Protein AF-A0AAV7DYI0-F1 (afdb_monomer_lite)

Sequence (126 aa):
MAAIPKSFVSSVAVFHAGKRRRTIIAGAEAAESANETRRRVMVLSSVALASSAAAIPEVSDSRKALLEQYLKRSKENKAKNDKERLDDYYKRNYKDYFEFIEGSVQGKTELSEAEKGILDWLKANK

Secondary structure (DSSP, 8-state):
----PPP----------SSSHHHHHHHHHHHHHHHHHHHHHHHHHHHHHHTTTT------HHHHHHHHHHHHHHHHHHHHHHHHHHHHHHHHHHHHHHHHHHHHHTT-SS--HHHHHHHHHHHH--

InterPro domains:
  IPR008796 Photosystem I reaction centre subunit N, chloroplastic [PF05479] (29-87)

Organism: Aristolochia fimbriata (NCBI:txid158543)

Radius of gyration: 29.53 Å; chains: 1; bounding box: 68×40×74 Å

Structure (mmCIF, N/CA/C/O backbone):
data_AF-A0AAV7DYI0-F1
#
_entry.id   AF-A0AAV7DYI0-F1
#
loop_
_atom_site.group_PDB
_atom_site.id
_atom_site.type_symbol
_atom_site.label_atom_id
_atom_site.label_alt_id
_atom_site.label_comp_id
_atom_site.label_asym_id
_atom_site.label_entity_id
_atom_site.label_seq_id
_atom_site.pdbx_PDB_ins_code
_atom_site.Cartn_x
_atom_site.Cartn_y
_atom_site.Cartn_z
_atom_site.occupancy
_atom_site.B_iso_or_equiv
_atom_site.auth_seq_id
_atom_site.auth_comp_id
_atom_site.auth_asym_id
_atom_site.auth_atom_id
_atom_site.pdbx_PDB_model_num
ATOM 1 N N . MET A 1 1 ? -42.855 -32.612 41.768 1.00 36.41 1 MET A N 1
ATOM 2 C CA . MET A 1 1 ? -42.010 -32.997 40.617 1.00 36.41 1 MET A CA 1
ATOM 3 C C . MET A 1 1 ? -42.154 -31.946 39.518 1.00 36.41 1 MET A C 1
ATOM 5 O O . MET A 1 1 ? -43.275 -31.628 39.161 1.00 36.41 1 MET A O 1
ATOM 9 N N . ALA A 1 2 ? -41.014 -31.374 39.112 1.00 34.41 2 ALA A N 1
ATOM 10 C CA . ALA A 1 2 ? -40.642 -30.676 37.865 1.00 34.41 2 ALA A CA 1
ATOM 11 C C . ALA A 1 2 ? -41.697 -30.009 36.935 1.00 34.41 2 ALA A C 1
ATOM 13 O O . ALA A 1 2 ? -42.445 -30.680 36.239 1.00 34.41 2 ALA A O 1
ATOM 14 N N . ALA A 1 3 ? -41.654 -28.670 36.894 1.00 36.34 3 ALA A N 1
ATOM 15 C CA . ALA A 1 3 ? -41.154 -27.777 35.825 1.00 36.34 3 ALA A CA 1
ATOM 16 C C . ALA A 1 3 ? -41.543 -27.900 34.314 1.00 36.34 3 ALA A C 1
ATOM 18 O O . ALA A 1 3 ? -41.453 -28.954 33.694 1.00 36.34 3 ALA A O 1
ATOM 19 N N . ILE A 1 4 ? -41.692 -26.684 33.737 1.00 44.03 4 ILE A N 1
ATOM 20 C CA . ILE A 1 4 ? -41.487 -26.167 32.353 1.00 44.03 4 ILE A CA 1
ATOM 21 C C . ILE A 1 4 ? -42.714 -26.075 31.405 1.00 44.03 4 ILE A C 1
ATOM 23 O O . ILE A 1 4 ? -43.162 -27.093 30.878 1.00 44.03 4 ILE A O 1
ATOM 27 N N . PRO A 1 5 ? -43.181 -24.852 31.052 1.00 48.41 5 PRO A N 1
ATOM 28 C CA . PRO A 1 5 ? -44.047 -24.627 29.893 1.00 48.41 5 PRO A CA 1
ATOM 29 C C . PRO A 1 5 ? -43.228 -24.569 28.590 1.00 48.41 5 PRO A C 1
ATOM 31 O O . PRO A 1 5 ? -42.216 -23.872 28.509 1.00 48.41 5 PRO A O 1
ATOM 34 N N . LYS A 1 6 ? -43.673 -25.282 27.549 1.00 46.97 6 LYS A N 1
ATOM 35 C CA . LYS A 1 6 ? -43.091 -25.183 26.202 1.00 46.97 6 LYS A CA 1
ATOM 36 C C . LYS A 1 6 ? -43.664 -23.965 25.480 1.00 46.97 6 LYS A C 1
ATOM 38 O O . LYS A 1 6 ? -44.867 -23.858 25.262 1.00 46.97 6 LYS A O 1
ATOM 43 N N . SER A 1 7 ? -42.761 -23.058 25.145 1.00 39.69 7 SER A N 1
ATOM 44 C CA . SER A 1 7 ? -42.928 -21.923 24.250 1.00 39.69 7 SER A CA 1
ATOM 45 C C . SER A 1 7 ? -43.292 -22.350 22.818 1.00 39.69 7 SER A C 1
ATOM 47 O O . SER A 1 7 ? -42.971 -23.461 22.407 1.00 39.69 7 SER A O 1
ATOM 49 N N . PHE A 1 8 ? -43.978 -21.429 22.118 1.00 41.03 8 PHE A N 1
ATOM 50 C CA . PHE A 1 8 ? -43.787 -20.960 20.724 1.00 41.03 8 PHE A CA 1
ATOM 51 C C . PHE A 1 8 ? -43.299 -22.008 19.695 1.00 41.03 8 PHE A C 1
ATOM 53 O O . PHE A 1 8 ? -42.300 -22.671 19.915 1.00 41.03 8 PHE A O 1
ATOM 60 N N . VAL A 1 9 ? -43.916 -22.179 18.520 1.00 40.34 9 VAL A N 1
ATOM 61 C CA . VAL A 1 9 ? -43.728 -21.298 17.351 1.00 40.34 9 VAL A CA 1
ATOM 62 C C . VAL A 1 9 ? -44.897 -21.485 16.365 1.00 40.34 9 VAL A C 1
ATOM 64 O O . VAL A 1 9 ? -45.213 -22.604 15.966 1.00 40.34 9 VAL A O 1
ATOM 67 N N . SER A 1 10 ? -45.506 -20.376 15.937 1.00 36.34 10 SER A N 1
ATOM 68 C CA . SER A 1 10 ? -46.415 -20.315 14.784 1.00 36.34 10 SER A CA 1
ATOM 69 C C . SER A 1 10 ? -45.614 -20.451 13.483 1.00 36.34 10 SER A C 1
ATOM 71 O O . SER A 1 10 ? -44.728 -19.645 13.204 1.00 36.34 10 SER A O 1
ATOM 73 N N . SER A 1 11 ? -45.916 -21.484 12.696 1.00 42.12 11 SER A N 1
ATOM 74 C CA . SER A 1 11 ? -45.391 -21.679 11.343 1.00 42.12 11 SER A CA 1
ATOM 75 C C . SER A 1 11 ? -46.148 -20.766 10.377 1.00 42.12 11 SER A C 1
ATOM 77 O O . SER A 1 11 ? -47.273 -21.071 9.983 1.00 42.12 11 SER A O 1
ATOM 79 N N . VAL A 1 12 ? -45.546 -19.637 9.995 1.00 42.41 12 VAL A N 1
ATOM 80 C CA . VAL A 1 12 ? -46.056 -18.790 8.908 1.00 42.41 12 VAL A CA 1
ATOM 81 C C . VAL A 1 12 ? -45.186 -18.984 7.667 1.00 42.41 12 VAL A C 1
ATOM 83 O O . VAL A 1 12 ? -44.072 -18.484 7.570 1.00 42.41 12 VAL A O 1
ATOM 86 N N . ALA A 1 13 ? -45.759 -19.742 6.732 1.00 36.38 13 ALA A N 1
ATOM 87 C CA . ALA A 1 13 ? -45.661 -19.616 5.279 1.00 36.38 13 ALA A CA 1
ATOM 88 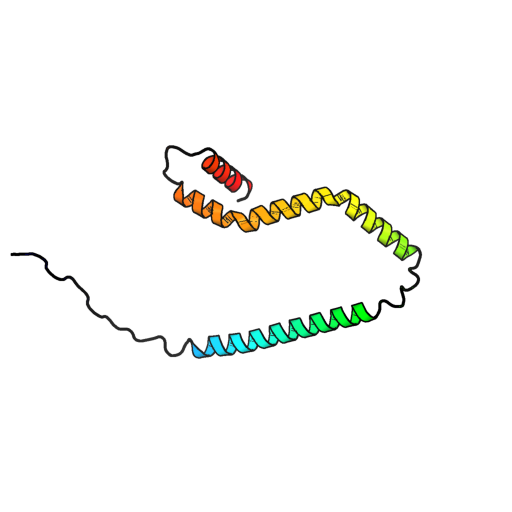C C . ALA A 1 13 ? -44.265 -19.455 4.638 1.00 36.38 13 ALA A C 1
ATOM 90 O O . ALA A 1 13 ? -43.799 -18.361 4.325 1.00 36.38 13 ALA A O 1
ATOM 91 N N . VAL A 1 14 ? -43.684 -20.593 4.252 1.00 48.22 14 VAL A N 1
ATOM 92 C CA . VAL A 1 14 ? -42.747 -20.696 3.125 1.00 48.22 14 VAL A CA 1
ATOM 93 C C . VAL A 1 14 ? -43.565 -20.786 1.837 1.00 48.22 14 VAL A C 1
ATOM 95 O O . VAL A 1 14 ? -44.052 -21.861 1.528 1.00 48.22 14 VAL A O 1
ATOM 98 N N . PHE A 1 15 ? -43.714 -19.704 1.068 1.00 40.72 15 PHE A N 1
ATOM 99 C CA . PHE A 1 15 ? -44.064 -19.787 -0.361 1.00 40.72 15 PHE A CA 1
ATOM 100 C C . PHE A 1 15 ? -43.725 -18.472 -1.088 1.00 40.72 15 PHE A C 1
ATOM 102 O O . PHE A 1 15 ? -44.465 -17.506 -0.987 1.00 40.72 15 PHE A O 1
ATOM 109 N N . HIS A 1 16 ? -42.579 -18.441 -1.790 1.00 40.59 16 HIS A N 1
ATOM 110 C CA . HIS A 1 16 ? -42.321 -17.742 -3.071 1.00 40.59 16 HIS A CA 1
ATOM 111 C C . HIS A 1 16 ? -40.807 -17.628 -3.356 1.00 40.59 16 HIS A C 1
ATOM 113 O O . HIS A 1 16 ? -40.201 -16.569 -3.229 1.00 40.59 16 HIS A O 1
ATOM 119 N N . ALA A 1 17 ? -40.173 -18.718 -3.805 1.00 47.56 17 ALA A N 1
ATOM 120 C CA . ALA A 1 17 ? -38.777 -18.681 -4.278 1.00 47.56 17 ALA A CA 1
ATOM 121 C C . ALA A 1 17 ? -38.508 -19.580 -5.506 1.00 47.56 17 ALA A C 1
ATOM 123 O O . ALA A 1 17 ? -37.377 -19.990 -5.751 1.00 47.56 17 ALA A O 1
ATOM 124 N N . GLY A 1 18 ? -39.539 -19.907 -6.295 1.00 42.00 18 GLY A N 1
ATOM 125 C CA . GLY A 1 18 ? -39.446 -20.937 -7.343 1.00 42.00 18 GLY A CA 1
ATOM 126 C C . GLY A 1 18 ? -39.032 -20.478 -8.749 1.00 42.00 18 GLY A C 1
ATOM 127 O O . GLY A 1 18 ? -38.667 -21.319 -9.562 1.00 42.00 18 GLY A O 1
ATOM 128 N N . LYS A 1 19 ? -39.078 -19.177 -9.077 1.00 44.84 19 LYS A N 1
ATOM 129 C CA . LYS A 1 19 ? -38.882 -18.703 -10.471 1.00 44.84 19 LYS A CA 1
ATOM 130 C C . LYS A 1 19 ? -37.654 -17.824 -10.727 1.00 44.84 19 LYS A C 1
ATOM 132 O O . LYS A 1 19 ? -37.289 -17.658 -11.882 1.00 44.84 19 LYS A O 1
ATOM 137 N N . ARG A 1 20 ? -36.968 -17.324 -9.690 1.00 44.91 20 ARG A N 1
ATOM 138 C CA . ARG A 1 20 ? -35.770 -16.468 -9.844 1.00 44.91 20 ARG A CA 1
ATOM 139 C C . ARG A 1 20 ? -34.424 -17.205 -9.807 1.00 44.91 20 ARG A C 1
ATOM 141 O O . ARG A 1 20 ? -33.419 -16.611 -10.161 1.00 44.91 20 ARG A O 1
ATOM 148 N N . ARG A 1 21 ? -34.376 -18.486 -9.414 1.00 48.16 21 ARG A N 1
ATOM 149 C CA . ARG A 1 21 ? -33.108 -19.244 -9.321 1.00 48.16 21 ARG A CA 1
ATOM 150 C C . ARG A 1 21 ? -32.642 -19.878 -10.638 1.00 48.16 21 ARG A C 1
ATOM 152 O O . ARG A 1 21 ? -31.445 -20.051 -10.809 1.00 48.16 21 ARG A O 1
ATOM 159 N N . ARG A 1 22 ? -33.539 -20.199 -11.583 1.00 43.53 22 ARG A N 1
ATOM 160 C CA . ARG A 1 22 ? -33.149 -20.888 -12.836 1.00 43.53 22 ARG A CA 1
ATOM 161 C C . ARG A 1 22 ? -32.397 -20.005 -13.835 1.00 43.53 22 ARG A C 1
ATOM 163 O O . ARG A 1 22 ? -31.553 -20.515 -14.555 1.00 43.53 22 ARG A O 1
ATOM 170 N N . THR A 1 23 ? -32.667 -18.703 -13.875 1.00 45.03 23 THR A N 1
ATOM 171 C CA . THR A 1 23 ? -32.014 -17.782 -14.824 1.00 45.03 23 THR A CA 1
ATOM 172 C C . THR A 1 23 ? -30.607 -17.366 -14.395 1.00 45.03 23 THR A C 1
ATOM 174 O O . THR A 1 23 ? -29.773 -17.091 -15.249 1.00 45.03 23 THR A O 1
ATOM 177 N N . ILE A 1 24 ? -30.314 -17.361 -13.090 1.00 49.91 24 ILE A N 1
ATOM 178 C CA . ILE A 1 24 ? -28.999 -16.963 -12.559 1.00 49.91 24 ILE A CA 1
ATOM 179 C C . ILE A 1 24 ? -27.958 -18.069 -12.791 1.00 49.91 24 ILE A C 1
ATOM 181 O O . ILE A 1 24 ? -26.821 -17.770 -13.138 1.00 49.91 24 ILE A O 1
ATOM 185 N N . ILE A 1 25 ? -28.354 -19.340 -12.667 1.00 52.12 25 ILE A N 1
ATOM 186 C CA . ILE A 1 25 ? -27.451 -20.489 -12.850 1.00 52.12 25 ILE A CA 1
ATOM 187 C C . ILE A 1 25 ? -27.061 -20.643 -14.330 1.00 52.12 25 ILE A C 1
ATOM 189 O O . ILE A 1 25 ? -25.880 -20.749 -14.637 1.00 52.12 25 ILE A O 1
ATOM 193 N N . ALA A 1 26 ? -28.018 -20.519 -15.258 1.00 49.16 26 ALA A N 1
ATOM 194 C CA . ALA A 1 26 ? -27.736 -20.582 -16.697 1.00 49.16 26 ALA A CA 1
ATOM 195 C C . ALA A 1 26 ? -26.856 -19.414 -17.200 1.00 49.16 26 ALA A C 1
ATOM 197 O O . ALA A 1 26 ? -26.049 -19.586 -18.110 1.00 49.16 26 ALA A O 1
ATOM 198 N N . GLY A 1 27 ? -26.986 -18.221 -16.601 1.00 48.66 27 GLY A N 1
ATOM 199 C CA . GLY A 1 27 ? -26.118 -17.075 -16.902 1.00 48.66 27 GLY A CA 1
ATOM 200 C C . GLY A 1 27 ? -24.706 -17.206 -16.319 1.00 48.66 27 GLY A C 1
ATOM 201 O O . GLY A 1 27 ? -23.748 -16.745 -16.937 1.00 48.66 27 GLY A O 1
ATOM 202 N N . ALA A 1 28 ? -24.569 -17.859 -15.161 1.00 54.34 28 ALA A N 1
ATOM 203 C CA . ALA A 1 28 ? -23.282 -18.132 -14.528 1.00 54.34 28 ALA A CA 1
ATOM 204 C C . ALA A 1 28 ? -22.468 -19.179 -15.307 1.00 54.34 28 ALA A C 1
ATOM 206 O O . ALA A 1 28 ? -21.299 -18.933 -15.585 1.00 54.34 28 ALA A O 1
ATOM 207 N N . GLU A 1 29 ? -23.092 -20.276 -15.751 1.00 54.59 29 GLU A N 1
ATOM 208 C CA . GLU A 1 29 ? -22.431 -21.318 -16.559 1.00 54.59 29 GLU A CA 1
ATOM 209 C C . GLU A 1 29 ? -21.958 -20.782 -17.926 1.00 54.59 29 GLU A C 1
ATOM 211 O O . GLU A 1 29 ? -20.844 -21.068 -18.377 1.00 54.59 29 GLU A O 1
ATOM 216 N N . ALA A 1 30 ? -22.759 -19.928 -18.576 1.00 56.12 30 ALA A N 1
ATOM 217 C CA . ALA A 1 30 ? -22.374 -19.285 -19.833 1.00 56.12 30 ALA A CA 1
ATOM 218 C C . ALA A 1 30 ? -21.203 -18.296 -19.651 1.00 56.12 30 ALA A C 1
ATOM 220 O O . ALA A 1 30 ? -20.280 -18.269 -20.470 1.00 56.12 30 ALA A O 1
ATOM 221 N N . ALA A 1 31 ? -21.206 -17.516 -18.563 1.00 56.22 31 ALA A N 1
ATOM 222 C CA . ALA A 1 31 ? -20.135 -16.576 -18.229 1.00 56.22 31 ALA A CA 1
ATOM 223 C C . ALA A 1 31 ? -18.832 -17.279 -17.799 1.00 56.22 31 ALA A C 1
ATOM 225 O O . ALA A 1 31 ? -17.741 -16.792 -18.106 1.00 56.22 31 ALA A O 1
ATOM 226 N N . GLU A 1 32 ? -18.932 -18.431 -17.134 1.00 57.81 32 GLU A N 1
ATOM 227 C CA . GLU A 1 32 ? -17.796 -19.266 -16.739 1.00 57.81 32 GLU A CA 1
ATOM 228 C C . GLU A 1 32 ? -17.100 -19.876 -17.963 1.00 57.81 32 GLU A C 1
ATOM 230 O O . GLU A 1 32 ? -15.887 -19.710 -18.117 1.00 57.81 32 GLU A O 1
ATOM 235 N N . SER A 1 33 ? -17.859 -20.449 -18.909 1.00 58.44 33 SER A N 1
ATOM 236 C CA . SER A 1 33 ? -17.283 -21.007 -20.145 1.00 58.44 33 SER A CA 1
ATOM 237 C C . SER A 1 33 ? -16.623 -19.940 -21.033 1.00 58.44 33 SER A C 1
ATOM 239 O O . SER A 1 33 ? -15.567 -20.175 -21.633 1.00 58.44 33 SER A O 1
ATOM 241 N N . ALA A 1 34 ? -17.189 -18.728 -21.075 1.00 59.38 34 ALA A N 1
ATOM 242 C CA . ALA A 1 34 ? -16.624 -17.601 -21.812 1.00 59.38 34 ALA A CA 1
ATOM 243 C C . ALA A 1 34 ? -15.312 -17.104 -21.179 1.00 59.38 34 ALA A C 1
ATOM 245 O O . ALA A 1 34 ? -14.352 -16.794 -21.891 1.00 59.38 34 ALA A O 1
ATOM 246 N N . ASN A 1 35 ? -15.238 -17.060 -19.845 1.00 59.88 35 ASN A N 1
ATOM 247 C CA . ASN A 1 35 ? -14.032 -16.666 -19.115 1.00 59.88 35 ASN A CA 1
ATOM 248 C C . ASN A 1 35 ? -12.928 -17.725 -19.245 1.00 59.88 35 ASN A C 1
ATOM 250 O O . ASN A 1 35 ? -11.766 -17.389 -19.466 1.00 59.88 35 ASN A O 1
ATOM 254 N N . GLU A 1 36 ? -13.284 -19.005 -19.194 1.00 58.94 36 GLU A N 1
ATOM 255 C CA . GLU A 1 36 ? -12.341 -20.101 -19.389 1.00 58.94 36 GLU A CA 1
ATOM 256 C C . GLU A 1 36 ? -11.773 -20.136 -20.813 1.00 58.94 36 GLU A C 1
ATOM 258 O O . GLU A 1 36 ? -10.560 -20.251 -20.993 1.00 58.94 36 GLU A O 1
ATOM 263 N N . THR A 1 37 ? -12.611 -19.921 -21.828 1.00 60.75 37 THR A N 1
ATOM 264 C CA . THR A 1 37 ? -12.164 -19.811 -23.225 1.00 60.75 37 THR A CA 1
ATOM 265 C C . THR A 1 37 ? -11.228 -18.615 -23.407 1.00 60.75 37 THR A C 1
ATOM 267 O O . THR A 1 37 ? -10.170 -18.738 -24.023 1.00 60.75 37 THR A O 1
ATOM 270 N N . ARG A 1 38 ? -11.542 -17.468 -22.788 1.00 59.44 38 ARG A N 1
ATOM 271 C CA . ARG A 1 38 ? -10.691 -16.269 -22.824 1.00 59.44 38 ARG A CA 1
ATOM 272 C C . ARG A 1 38 ? -9.341 -16.495 -22.139 1.00 59.44 38 ARG A C 1
ATOM 274 O O . ARG A 1 38 ? -8.318 -16.081 -22.677 1.00 59.44 38 ARG A O 1
ATOM 281 N N . ARG A 1 39 ? -9.319 -17.190 -20.995 1.00 59.94 39 ARG A N 1
ATOM 282 C CA . ARG A 1 39 ? -8.084 -17.582 -20.291 1.00 59.94 39 ARG A CA 1
ATOM 283 C C . ARG A 1 39 ? -7.244 -18.543 -21.127 1.00 59.94 39 ARG A C 1
ATOM 285 O O . ARG A 1 39 ? -6.044 -18.331 -21.258 1.00 59.94 39 ARG A O 1
ATOM 292 N N . ARG A 1 40 ? -7.863 -19.554 -21.741 1.00 59.38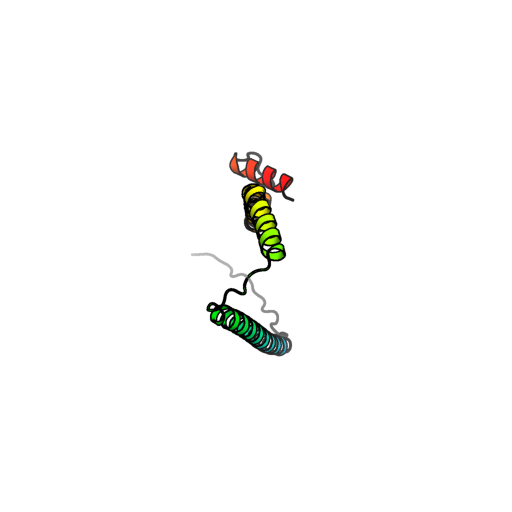 40 ARG A N 1
ATOM 293 C CA . ARG A 1 40 ? -7.175 -20.537 -22.595 1.00 59.38 40 ARG A CA 1
ATOM 294 C C . ARG A 1 40 ? -6.569 -19.893 -23.843 1.00 59.38 40 ARG A C 1
ATOM 296 O O . ARG A 1 40 ? -5.419 -20.173 -24.160 1.00 59.38 40 ARG A O 1
ATOM 303 N N . VAL A 1 41 ? -7.282 -18.974 -24.497 1.00 60.22 41 VAL A N 1
ATOM 304 C CA . VAL A 1 41 ? -6.755 -18.208 -25.643 1.00 60.22 41 VAL A CA 1
ATOM 305 C C . VAL A 1 41 ? -5.577 -17.318 -25.228 1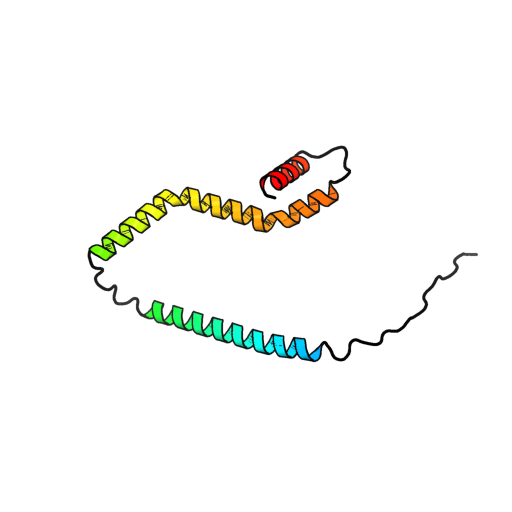.00 60.22 41 VAL A C 1
ATOM 307 O O . VAL A 1 41 ? -4.584 -17.235 -25.948 1.00 60.22 41 VAL A O 1
ATOM 310 N N . MET A 1 42 ? -5.634 -16.710 -24.038 1.00 57.59 42 MET A N 1
ATOM 311 C CA . MET A 1 42 ? -4.532 -15.897 -23.511 1.00 57.59 42 MET A CA 1
ATOM 312 C C . MET A 1 42 ? -3.286 -16.743 -23.190 1.00 57.59 42 MET A C 1
ATOM 314 O O . MET A 1 42 ? -2.173 -16.331 -23.504 1.00 57.59 42 MET A O 1
ATOM 318 N N . VAL A 1 43 ? -3.473 -17.941 -22.623 1.00 60.00 43 VAL A N 1
ATOM 319 C CA . VAL A 1 43 ? -2.390 -18.893 -22.311 1.00 60.00 43 VAL A CA 1
ATOM 320 C C . VAL A 1 43 ? -1.767 -19.486 -23.582 1.00 60.00 43 VAL A C 1
ATOM 322 O O . VAL A 1 43 ? -0.553 -19.645 -23.661 1.00 60.00 43 VAL A O 1
ATOM 325 N N . LEU A 1 44 ? -2.562 -19.764 -24.616 1.00 57.47 44 LEU A N 1
ATOM 326 C CA . LEU A 1 44 ? -2.038 -20.223 -25.908 1.00 57.47 44 LEU A CA 1
ATOM 327 C C . LEU A 1 44 ? -1.213 -19.130 -26.609 1.00 57.47 44 LEU A C 1
ATOM 329 O O . LEU A 1 44 ? -0.175 -19.426 -27.200 1.00 57.47 44 LEU A O 1
ATOM 333 N N . SER A 1 45 ? -1.617 -17.861 -26.481 1.00 55.44 45 SER A N 1
ATOM 334 C CA . SER A 1 45 ? -0.861 -16.725 -27.020 1.00 55.44 45 SER A CA 1
ATOM 335 C C . SER A 1 45 ? 0.481 -16.504 -26.312 1.00 55.44 45 SER A C 1
ATOM 337 O O . SER A 1 45 ? 1.439 -16.094 -26.966 1.00 55.44 45 SER A O 1
ATOM 339 N N . SER A 1 46 ? 0.582 -16.760 -25.003 1.00 54.72 46 SER A N 1
ATOM 340 C CA . SER A 1 46 ? 1.849 -16.627 -24.270 1.00 54.72 46 SER A CA 1
ATOM 341 C C . SER A 1 46 ? 2.811 -17.787 -24.536 1.00 54.72 46 SER A C 1
ATOM 343 O O . SER A 1 46 ? 4.017 -17.562 -24.626 1.00 54.72 46 SER A O 1
ATOM 345 N N . VAL A 1 47 ? 2.303 -19.007 -24.738 1.00 56.81 47 VAL A N 1
ATOM 346 C CA . VAL A 1 47 ? 3.132 -20.171 -25.100 1.00 56.81 47 VAL A CA 1
ATOM 347 C C . VAL A 1 47 ? 3.723 -20.023 -26.505 1.00 56.81 47 VAL A C 1
ATOM 349 O O . VAL A 1 47 ? 4.912 -20.279 -26.685 1.00 56.81 47 VAL A O 1
ATOM 352 N N . ALA A 1 48 ? 2.949 -19.531 -27.479 1.00 54.34 48 ALA A N 1
ATOM 353 C CA . ALA A 1 48 ? 3.442 -19.303 -28.840 1.00 54.34 48 ALA A CA 1
ATOM 354 C C . ALA A 1 48 ? 4.590 -18.270 -28.897 1.00 54.34 48 ALA A C 1
ATOM 356 O O . ALA A 1 48 ? 5.553 -18.453 -29.642 1.00 54.34 48 ALA A O 1
ATOM 357 N N . LEU A 1 49 ? 4.529 -17.226 -28.060 1.00 53.41 49 LEU A N 1
ATOM 358 C CA . LEU A 1 49 ? 5.597 -16.228 -27.898 1.00 53.41 49 LEU A CA 1
ATOM 359 C C . LEU A 1 49 ? 6.863 -16.801 -27.236 1.00 53.41 49 LEU A C 1
ATOM 361 O O . LEU A 1 49 ? 7.971 -16.369 -27.561 1.00 53.41 49 LEU A O 1
ATOM 365 N N . ALA A 1 50 ? 6.723 -17.785 -26.343 1.00 53.25 50 ALA A N 1
ATOM 366 C CA . ALA A 1 50 ? 7.853 -18.436 -25.678 1.00 53.25 50 ALA A CA 1
ATOM 367 C C . ALA A 1 50 ? 8.613 -19.411 -26.601 1.00 53.25 50 ALA A C 1
ATOM 369 O O . ALA A 1 50 ? 9.827 -19.557 -26.472 1.00 53.25 50 ALA A O 1
ATOM 370 N N . SER A 1 51 ? 7.936 -20.036 -27.571 1.00 53.66 51 SER A N 1
ATOM 371 C CA . SER A 1 51 ? 8.564 -20.928 -28.563 1.00 53.66 51 SER A CA 1
ATOM 372 C C . SER A 1 51 ? 9.425 -20.213 -29.617 1.00 53.66 51 SER A C 1
ATOM 374 O O . SER A 1 51 ? 10.226 -20.854 -30.290 1.00 53.66 51 SER A O 1
ATOM 376 N N . SER A 1 52 ? 9.330 -18.886 -29.733 1.00 51.44 52 SER A N 1
ATOM 377 C CA . SER A 1 52 ? 10.176 -18.049 -30.605 1.00 51.44 52 SER A CA 1
ATOM 378 C C . SER A 1 52 ? 11.523 -17.638 -29.978 1.00 51.44 52 SER A C 1
ATOM 380 O O . SER A 1 52 ? 12.164 -16.695 -30.433 1.00 51.44 52 SER A O 1
ATOM 382 N N . ALA A 1 53 ? 11.994 -18.344 -28.945 1.00 52.78 53 ALA A N 1
ATOM 383 C CA . ALA A 1 53 ? 13.230 -18.023 -28.221 1.00 52.78 53 ALA A CA 1
ATOM 384 C C . ALA A 1 53 ? 14.548 -18.321 -28.977 1.00 52.78 53 ALA A C 1
ATOM 386 O O . ALA A 1 53 ? 15.623 -18.122 -28.418 1.00 52.78 53 ALA A O 1
ATOM 387 N N . ALA A 1 54 ? 14.504 -18.786 -30.231 1.00 56.53 54 ALA A N 1
ATOM 388 C CA . ALA A 1 54 ? 15.704 -19.184 -30.980 1.00 56.53 54 ALA A CA 1
ATOM 389 C C . ALA A 1 54 ? 16.323 -18.081 -31.864 1.00 56.53 54 ALA A C 1
ATOM 391 O O . ALA A 1 54 ? 17.359 -18.309 -32.481 1.00 56.53 54 ALA A O 1
ATOM 392 N N . ALA A 1 55 ? 15.737 -16.883 -31.922 1.00 54.12 55 ALA A N 1
ATOM 393 C CA . ALA A 1 55 ? 16.338 -15.747 -32.616 1.00 54.12 55 ALA A CA 1
ATOM 394 C C . ALA A 1 55 ? 16.077 -14.468 -31.820 1.00 54.12 55 ALA A C 1
ATOM 396 O O . ALA A 1 55 ? 14.997 -13.889 -31.901 1.00 54.12 55 ALA A O 1
ATOM 397 N N . ILE A 1 56 ? 17.063 -14.031 -31.033 1.00 61.09 56 ILE A N 1
ATOM 398 C CA . ILE A 1 56 ? 17.077 -12.671 -30.489 1.00 61.09 56 ILE A CA 1
ATOM 399 C C . ILE A 1 56 ? 17.285 -11.759 -31.706 1.00 61.09 56 ILE A C 1
ATOM 401 O O . ILE A 1 56 ? 18.366 -11.810 -32.293 1.00 61.09 56 ILE A O 1
ATOM 405 N N . PRO A 1 57 ? 16.283 -10.978 -32.156 1.00 62.66 57 PRO A N 1
ATOM 406 C CA . PRO A 1 57 ? 16.509 -10.053 -33.257 1.00 62.66 57 PRO A CA 1
ATOM 407 C C . PRO A 1 57 ? 17.607 -9.080 -32.829 1.00 62.66 57 PRO A C 1
ATOM 409 O O . PRO A 1 57 ? 17.521 -8.540 -31.725 1.00 62.66 57 PRO A O 1
ATOM 412 N N . GLU A 1 58 ? 18.621 -8.868 -33.675 1.00 64.44 58 GLU A N 1
ATOM 413 C CA . GLU A 1 58 ? 19.648 -7.835 -33.482 1.00 64.44 58 GLU A CA 1
ATOM 414 C C . GLU A 1 58 ? 18.955 -6.525 -33.093 1.00 64.44 58 GLU A C 1
ATOM 416 O O . GLU A 1 58 ? 18.245 -5.883 -33.876 1.00 64.44 58 GLU A O 1
ATOM 421 N N . VAL A 1 59 ? 19.049 -6.196 -31.807 1.00 64.19 59 VAL A N 1
ATOM 422 C CA . VAL A 1 59 ? 18.342 -5.068 -31.221 1.00 64.19 59 VAL A CA 1
ATOM 423 C C . VAL A 1 59 ? 19.093 -3.832 -31.697 1.00 64.19 59 VAL A C 1
ATOM 425 O O . VAL A 1 59 ? 20.259 -3.664 -31.347 1.00 64.19 59 VAL A O 1
ATOM 428 N N . SER A 1 60 ? 18.457 -2.990 -32.519 1.00 78.06 60 SER A N 1
ATOM 429 C CA . SER A 1 60 ? 19.075 -1.743 -32.993 1.00 78.06 60 SER A CA 1
ATOM 430 C C . SER A 1 60 ? 19.604 -0.930 -31.808 1.00 78.06 60 SER A C 1
ATOM 432 O O . SER A 1 60 ? 18.982 -0.933 -30.743 1.00 78.06 60 SER A O 1
ATOM 434 N N . ASP A 1 61 ? 20.709 -0.204 -31.974 1.00 79.06 61 ASP A N 1
ATOM 435 C CA . ASP A 1 61 ? 21.353 0.524 -30.866 1.00 79.06 61 ASP A CA 1
ATOM 436 C C . ASP A 1 61 ? 20.393 1.483 -30.140 1.00 79.06 61 ASP A C 1
ATOM 438 O O . ASP A 1 61 ? 20.435 1.618 -28.920 1.00 79.06 61 ASP A O 1
ATOM 442 N N . SER A 1 62 ? 19.422 2.050 -30.863 1.00 82.94 62 SER A N 1
ATOM 443 C CA . SER A 1 62 ? 18.322 2.844 -30.298 1.00 82.94 62 SER A CA 1
ATOM 444 C C . SER A 1 62 ? 17.426 2.070 -29.322 1.00 82.94 62 SER A C 1
ATOM 446 O O . SER A 1 62 ? 17.020 2.598 -28.287 1.00 82.94 62 SER A O 1
ATOM 448 N N . ARG A 1 63 ? 17.120 0.804 -29.623 1.00 85.75 63 ARG A N 1
ATOM 449 C CA . ARG A 1 63 ? 16.330 -0.079 -28.757 1.00 85.75 63 ARG A CA 1
ATOM 450 C C . ARG A 1 63 ? 17.157 -0.547 -27.559 1.00 85.75 63 ARG A C 1
ATOM 452 O O . ARG A 1 63 ? 16.612 -0.609 -26.461 1.00 85.75 63 ARG A O 1
ATOM 459 N N . LYS A 1 64 ? 18.459 -0.807 -27.738 1.00 89.31 64 LYS A N 1
ATOM 460 C CA . LYS A 1 64 ? 19.381 -1.112 -26.627 1.00 89.31 64 LYS A CA 1
ATOM 461 C C . LYS A 1 64 ? 19.471 0.066 -25.650 1.00 89.31 64 LYS A C 1
ATOM 463 O O . LYS A 1 64 ? 19.248 -0.126 -24.459 1.00 89.31 64 LYS A O 1
ATOM 468 N N . ALA A 1 65 ? 19.654 1.287 -26.156 1.00 89.81 65 ALA A N 1
ATOM 469 C CA . ALA A 1 65 ? 19.688 2.501 -25.340 1.00 89.81 65 ALA A CA 1
ATOM 470 C C . ALA A 1 65 ? 18.380 2.726 -24.556 1.00 89.81 65 ALA A C 1
ATOM 472 O O . ALA A 1 65 ? 18.405 3.086 -23.379 1.00 89.81 65 ALA A O 1
ATOM 473 N N . LEU A 1 66 ? 17.224 2.467 -25.177 1.00 93.75 66 LEU A N 1
ATOM 474 C CA . LEU A 1 66 ? 15.931 2.545 -24.494 1.00 93.75 66 LEU A CA 1
ATOM 475 C C . LEU A 1 66 ? 15.806 1.497 -23.370 1.00 93.75 66 LEU A C 1
ATOM 477 O O . LEU A 1 66 ? 15.329 1.812 -22.279 1.00 93.75 66 LEU A O 1
ATOM 481 N N . LEU A 1 67 ? 16.254 0.260 -23.609 1.00 94.25 67 LEU A N 1
ATOM 482 C CA . LEU A 1 67 ? 16.265 -0.794 -22.589 1.00 94.25 67 LEU A CA 1
ATOM 483 C C . LEU A 1 67 ? 17.171 -0.430 -21.409 1.00 94.25 67 LEU A C 1
ATOM 485 O O . LEU A 1 67 ? 16.769 -0.596 -20.259 1.00 94.25 67 LEU A O 1
ATOM 489 N N . GLU A 1 68 ? 18.356 0.117 -21.672 1.00 94.38 68 GLU A N 1
ATOM 490 C CA . GLU A 1 68 ? 19.269 0.580 -20.625 1.00 94.38 68 GLU A CA 1
ATOM 491 C C . GLU A 1 68 ? 18.647 1.682 -19.760 1.00 94.38 68 GLU A C 1
ATOM 493 O O . GLU A 1 68 ? 18.763 1.635 -18.533 1.00 94.38 68 GLU A O 1
ATOM 498 N N . GLN A 1 69 ? 17.913 2.626 -20.361 1.00 95.00 69 GLN A N 1
ATOM 499 C CA . GLN A 1 69 ? 17.178 3.655 -19.617 1.00 95.00 69 GLN A CA 1
ATOM 500 C C . GLN A 1 69 ? 16.110 3.054 -18.696 1.00 95.00 69 GLN A C 1
ATOM 502 O O . GLN A 1 69 ? 16.014 3.443 -17.528 1.00 95.00 69 GLN A O 1
ATOM 507 N N . TYR A 1 70 ? 15.328 2.082 -19.177 1.00 95.25 70 TYR A N 1
ATOM 508 C CA . TYR A 1 70 ? 14.331 1.405 -18.343 1.00 95.25 70 TYR A CA 1
ATOM 509 C C . TYR A 1 70 ? 14.965 0.563 -17.236 1.00 95.25 70 TYR A C 1
ATOM 511 O O . TYR A 1 70 ? 14.479 0.587 -16.105 1.00 95.25 70 TYR A O 1
ATOM 519 N N . LEU A 1 71 ? 16.070 -0.130 -17.517 1.00 95.19 71 LEU A N 1
ATOM 520 C CA . LEU A 1 71 ? 16.813 -0.881 -16.505 1.00 95.19 71 LEU A CA 1
ATOM 521 C C . LEU A 1 71 ? 17.377 0.046 -15.428 1.00 95.19 71 LEU A C 1
ATOM 523 O O . LEU A 1 71 ? 17.263 -0.259 -14.240 1.00 95.19 71 LEU A O 1
ATOM 527 N N . LYS A 1 72 ? 17.935 1.195 -15.823 1.00 96.25 72 LYS A N 1
ATOM 528 C CA . LYS A 1 72 ? 18.402 2.225 -14.892 1.00 96.25 72 LYS A CA 1
ATOM 529 C C . LYS A 1 72 ? 17.254 2.728 -14.016 1.00 96.25 72 LYS A C 1
ATOM 531 O O . LYS A 1 72 ? 17.338 2.633 -12.793 1.00 96.25 72 LYS A O 1
ATOM 536 N N . ARG A 1 73 ? 16.135 3.131 -14.628 1.00 95.56 73 ARG A N 1
ATOM 537 C CA . ARG A 1 73 ? 14.937 3.591 -13.911 1.00 95.56 73 ARG A CA 1
ATOM 538 C C . ARG A 1 73 ? 14.383 2.528 -12.960 1.00 95.56 73 ARG A C 1
ATOM 540 O O . ARG A 1 73 ? 13.942 2.867 -11.863 1.00 95.56 73 ARG A O 1
ATOM 547 N N . SER A 1 74 ? 14.392 1.257 -13.360 1.00 94.44 74 SER A N 1
ATOM 548 C CA . SER A 1 74 ? 13.914 0.152 -12.525 1.00 94.44 74 SER A CA 1
ATOM 549 C C . SER A 1 74 ? 14.811 -0.075 -11.312 1.00 94.44 74 SER A C 1
ATOM 551 O O . SER A 1 74 ? 14.292 -0.351 -10.235 1.00 94.44 74 SER A O 1
ATOM 553 N N . LYS A 1 75 ? 16.135 0.040 -11.464 1.00 95.25 75 LYS A N 1
ATOM 554 C CA . LYS A 1 75 ? 17.085 -0.100 -10.351 1.00 95.25 75 LYS A CA 1
ATOM 555 C C . LYS A 1 75 ? 16.954 1.056 -9.363 1.00 95.25 75 LYS A C 1
ATOM 557 O O . LYS A 1 75 ? 16.859 0.816 -8.165 1.00 95.25 75 LYS A O 1
ATOM 562 N N . GLU A 1 76 ? 16.883 2.285 -9.869 1.00 96.06 76 GLU A N 1
ATOM 563 C CA . GLU A 1 76 ? 16.766 3.498 -9.049 1.00 96.06 76 GLU A CA 1
ATOM 564 C C . GLU A 1 76 ? 15.449 3.549 -8.261 1.00 96.06 76 GLU A C 1
ATOM 566 O O . GLU A 1 76 ? 15.440 3.934 -7.096 1.00 96.06 76 GLU A O 1
ATOM 571 N N . ASN A 1 77 ? 14.335 3.108 -8.859 1.00 96.50 77 ASN A N 1
ATOM 572 C CA . ASN A 1 77 ? 13.020 3.154 -8.209 1.00 96.50 77 ASN A CA 1
ATOM 573 C C . ASN A 1 77 ? 12.649 1.883 -7.439 1.00 96.50 77 ASN A C 1
ATOM 575 O O . ASN A 1 77 ? 11.599 1.868 -6.797 1.00 96.50 77 ASN A 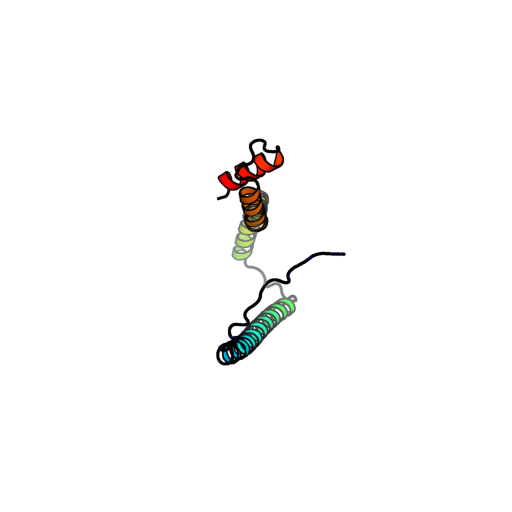O 1
ATOM 579 N N . LYS A 1 78 ? 13.480 0.831 -7.467 1.00 95.88 78 LYS A N 1
ATOM 580 C CA . LYS A 1 78 ? 13.144 -0.472 -6.872 1.00 95.88 78 LYS A CA 1
ATOM 581 C C . LYS A 1 78 ? 12.687 -0.340 -5.420 1.00 95.88 78 LYS A C 1
ATOM 583 O O . LYS A 1 78 ? 11.616 -0.818 -5.078 1.00 95.88 78 LYS A O 1
ATOM 588 N N . ALA A 1 79 ? 13.466 0.348 -4.586 1.00 96.00 79 ALA A N 1
ATOM 589 C CA . ALA A 1 79 ? 13.152 0.493 -3.164 1.00 96.00 79 ALA A CA 1
ATOM 590 C C . ALA A 1 79 ? 11.835 1.251 -2.928 1.00 96.00 79 ALA A C 1
ATOM 592 O O . ALA A 1 79 ? 11.042 0.869 -2.070 1.00 96.00 79 ALA A O 1
ATOM 593 N N . LYS A 1 80 ? 11.578 2.300 -3.720 1.00 96.88 80 LYS A N 1
ATOM 594 C CA . LYS A 1 80 ? 10.331 3.068 -3.660 1.00 96.88 80 LYS A CA 1
ATOM 595 C C . LYS A 1 80 ? 9.136 2.201 -4.055 1.00 96.88 80 LYS A C 1
ATOM 597 O O . LYS A 1 80 ? 8.159 2.146 -3.318 1.00 96.88 80 LYS A O 1
ATOM 602 N N . ASN A 1 81 ? 9.232 1.497 -5.180 1.00 95.50 81 ASN A N 1
ATOM 603 C CA . ASN A 1 81 ? 8.136 0.669 -5.673 1.00 95.50 81 ASN A CA 1
ATOM 604 C C . ASN A 1 81 ? 7.895 -0.551 -4.782 1.00 95.50 81 ASN A C 1
ATOM 606 O O . ASN A 1 81 ? 6.747 -0.913 -4.567 1.00 95.50 81 ASN A O 1
ATOM 610 N N . ASP A 1 82 ? 8.940 -1.159 -4.220 1.00 96.94 82 ASP A N 1
ATOM 611 C CA . ASP A 1 82 ? 8.784 -2.253 -3.259 1.00 96.94 82 ASP A CA 1
ATOM 612 C C . ASP A 1 82 ? 8.065 -1.775 -1.991 1.00 96.94 82 ASP A C 1
ATOM 614 O O . ASP A 1 82 ? 7.169 -2.462 -1.502 1.00 96.94 82 ASP A O 1
ATOM 618 N N . LYS A 1 83 ? 8.400 -0.577 -1.493 1.00 96.62 83 LYS A N 1
ATOM 619 C CA . LYS A 1 83 ? 7.698 0.029 -0.357 1.00 96.62 83 LYS A CA 1
ATOM 620 C C . LYS A 1 83 ? 6.226 0.286 -0.676 1.00 96.62 83 LYS A C 1
ATOM 622 O O . LYS A 1 83 ? 5.369 -0.146 0.082 1.00 96.62 83 LYS A O 1
ATOM 627 N N . GLU A 1 84 ? 5.932 0.940 -1.798 1.00 95.94 84 GLU A N 1
ATOM 628 C CA . GLU A 1 84 ? 4.554 1.210 -2.238 1.00 95.94 84 GLU A CA 1
ATOM 629 C C . GLU A 1 84 ? 3.758 -0.094 -2.387 1.00 95.94 84 GLU A C 1
ATOM 631 O O . GLU A 1 84 ? 2.645 -0.204 -1.882 1.00 95.94 84 GLU A O 1
ATOM 636 N N . ARG A 1 85 ? 4.364 -1.130 -2.984 1.00 96.75 85 ARG A N 1
ATOM 637 C CA . ARG A 1 85 ? 3.745 -2.455 -3.118 1.00 96.75 85 ARG A CA 1
ATOM 638 C C . ARG A 1 85 ? 3.404 -3.086 -1.773 1.00 96.75 85 ARG A C 1
ATOM 640 O O . ARG A 1 85 ? 2.372 -3.749 -1.672 1.00 96.75 85 ARG A O 1
ATOM 647 N N . LEU A 1 86 ? 4.272 -2.938 -0.774 1.00 94.38 86 LEU A N 1
ATOM 648 C CA . LEU A 1 86 ? 4.022 -3.455 0.569 1.00 94.38 86 LEU A CA 1
ATOM 649 C C . LEU A 1 86 ? 2.949 -2.639 1.291 1.00 94.38 86 LEU A C 1
ATOM 651 O O . LEU A 1 86 ? 2.024 -3.234 1.837 1.00 94.38 86 LEU A O 1
ATOM 655 N N . ASP A 1 87 ? 3.019 -1.310 1.247 1.00 93.62 87 ASP A N 1
ATOM 656 C CA . ASP A 1 87 ? 2.017 -0.435 1.865 1.00 93.62 87 ASP A CA 1
ATOM 657 C C . ASP A 1 87 ? 0.620 -0.698 1.282 1.00 93.62 87 ASP A C 1
ATOM 659 O O . ASP A 1 87 ? -0.343 -0.866 2.031 1.00 93.62 87 ASP A O 1
ATOM 663 N N . ASP A 1 88 ? 0.504 -0.817 -0.042 1.00 94.88 88 ASP A N 1
ATOM 664 C CA . ASP A 1 88 ? -0.757 -1.136 -0.718 1.00 94.88 88 ASP A CA 1
ATOM 665 C C . ASP A 1 88 ? -1.271 -2.532 -0.352 1.00 94.88 88 ASP A C 1
ATOM 667 O O . ASP A 1 88 ? -2.476 -2.732 -0.162 1.00 94.88 88 ASP A O 1
ATOM 671 N N . TYR A 1 89 ? -0.364 -3.507 -0.217 1.00 94.50 89 TYR A N 1
ATOM 672 C CA . TYR A 1 89 ? -0.716 -4.837 0.264 1.00 94.50 89 TYR A CA 1
ATOM 673 C C . TYR A 1 89 ? -1.290 -4.764 1.681 1.00 94.50 89 TYR A C 1
ATOM 675 O O . TYR A 1 89 ? -2.355 -5.332 1.926 1.00 94.50 89 TYR A O 1
ATOM 683 N N . TYR A 1 90 ? -0.649 -4.043 2.601 1.00 91.81 90 TYR A N 1
ATOM 684 C CA . TYR A 1 90 ? -1.151 -3.937 3.968 1.00 91.81 90 TYR A CA 1
ATOM 685 C C . TYR A 1 90 ? -2.499 -3.213 4.029 1.00 91.81 90 TYR A C 1
ATOM 687 O O . TYR A 1 90 ? -3.433 -3.703 4.664 1.00 91.81 90 TYR A O 1
ATOM 695 N N . LYS A 1 91 ? -2.641 -2.111 3.286 1.00 92.69 91 LYS A N 1
ATOM 696 C CA . LYS A 1 91 ? -3.894 -1.354 3.178 1.00 92.69 91 LYS A CA 1
ATOM 697 C C . LYS A 1 91 ? -5.048 -2.219 2.699 1.00 92.69 91 LYS A C 1
ATOM 699 O O . LYS A 1 91 ? -6.077 -2.283 3.354 1.00 92.69 91 LYS A O 1
ATOM 704 N N . ARG A 1 92 ? -4.886 -2.928 1.582 1.00 91.81 92 ARG A N 1
ATOM 705 C CA . ARG A 1 92 ? -5.984 -3.719 1.011 1.00 91.81 92 ARG A CA 1
ATOM 706 C C . ARG A 1 92 ? -6.326 -4.959 1.835 1.00 91.81 92 ARG A C 1
ATOM 708 O O . ARG A 1 92 ? -7.481 -5.359 1.847 1.00 91.81 92 ARG A O 1
ATOM 715 N N . ASN A 1 93 ? -5.338 -5.595 2.464 1.00 94.12 93 ASN A N 1
ATOM 716 C CA . ASN A 1 93 ? -5.556 -6.886 3.122 1.00 94.12 93 ASN A CA 1
ATOM 717 C C . ASN A 1 93 ? -5.924 -6.769 4.602 1.00 94.12 93 ASN A C 1
ATOM 719 O O . ASN A 1 93 ? -6.606 -7.655 5.102 1.00 94.12 93 ASN A O 1
ATOM 723 N N . TYR A 1 94 ? -5.478 -5.723 5.304 1.00 91.75 94 TYR A N 1
ATOM 724 C CA . TYR A 1 94 ? -5.696 -5.604 6.751 1.00 91.75 94 TYR A CA 1
ATOM 725 C C . TYR A 1 94 ? -6.736 -4.559 7.143 1.00 91.75 94 TYR A C 1
ATOM 727 O O . TYR A 1 94 ? -7.161 -4.558 8.296 1.00 91.75 94 TYR A O 1
ATOM 735 N N . LYS A 1 95 ? -7.196 -3.719 6.206 1.00 91.38 95 LYS A N 1
ATOM 736 C CA . LYS A 1 95 ? -8.210 -2.693 6.483 1.00 91.38 95 LYS A CA 1
ATOM 737 C C . LYS A 1 95 ? -9.478 -3.285 7.093 1.00 91.38 95 LYS A C 1
ATOM 739 O O . LYS A 1 95 ? -9.838 -2.879 8.188 1.00 91.38 95 LYS A O 1
ATOM 744 N N . ASP A 1 96 ? -10.067 -4.304 6.475 1.00 90.38 96 ASP A N 1
ATOM 745 C CA . ASP A 1 96 ? -11.323 -4.896 6.959 1.00 90.38 96 ASP A CA 1
ATOM 746 C C . ASP A 1 96 ? -11.171 -5.558 8.342 1.00 90.38 96 ASP A C 1
ATOM 748 O O . ASP A 1 96 ? -12.056 -5.462 9.193 1.00 90.38 96 ASP A O 1
ATOM 752 N N . TYR A 1 97 ? -10.024 -6.196 8.607 1.00 90.94 97 TYR A N 1
ATOM 753 C CA . TYR A 1 97 ? -9.736 -6.783 9.920 1.00 90.94 97 TYR A CA 1
ATOM 754 C C . TYR A 1 97 ? -9.592 -5.712 10.995 1.00 90.94 97 TYR A C 1
ATOM 756 O O . TYR A 1 97 ? -10.103 -5.862 12.104 1.00 90.94 97 TYR A O 1
ATOM 764 N N . PHE A 1 98 ? -8.894 -4.628 10.678 1.00 91.94 98 PHE A N 1
ATOM 765 C CA . PHE A 1 98 ? -8.717 -3.525 11.603 1.00 91.94 98 PHE A CA 1
ATOM 766 C C . PHE A 1 98 ? -10.025 -2.765 11.826 1.00 91.94 98 PHE A C 1
ATOM 768 O O . PHE A 1 98 ? -10.313 -2.434 12.969 1.00 91.94 98 PHE A O 1
ATOM 775 N N . GLU A 1 99 ? -10.857 -2.566 10.804 1.00 90.06 99 GLU A N 1
ATOM 776 C CA . GLU A 1 99 ? -12.199 -1.977 10.943 1.00 90.06 99 GLU A CA 1
ATOM 777 C C . GLU A 1 99 ? -13.119 -2.840 11.819 1.00 90.06 99 GLU A C 1
ATOM 779 O O . GLU A 1 99 ? -13.866 -2.321 12.651 1.00 90.06 99 GLU A O 1
ATOM 784 N N . PHE A 1 100 ? -13.025 -4.168 11.709 1.00 88.75 100 PHE A N 1
ATOM 785 C CA . PHE A 1 100 ? -13.719 -5.074 12.623 1.00 88.75 100 PHE A CA 1
ATOM 786 C C . PHE A 1 100 ? -13.242 -4.900 14.073 1.00 88.75 100 PHE A C 1
ATOM 788 O O . PHE A 1 100 ? -14.058 -4.819 14.997 1.00 88.75 100 PHE A O 1
ATOM 795 N N . ILE A 1 101 ? -11.924 -4.796 14.281 1.00 86.69 101 ILE A N 1
ATOM 796 C CA . ILE A 1 101 ? -11.351 -4.537 15.606 1.00 86.69 101 ILE A CA 1
ATOM 797 C C . ILE A 1 101 ? -11.801 -3.164 16.123 1.00 86.69 101 ILE A C 1
ATOM 799 O O . ILE A 1 101 ? -12.239 -3.092 17.268 1.00 86.69 101 ILE A O 1
ATOM 803 N N . GLU A 1 102 ? -11.789 -2.112 15.298 1.00 86.19 102 GLU A N 1
ATOM 804 C CA . GLU A 1 102 ? -12.298 -0.772 15.636 1.00 86.19 102 GLU A CA 1
ATOM 805 C C . GLU A 1 102 ? -13.724 -0.860 16.198 1.00 86.19 102 GLU A C 1
ATOM 807 O O . GLU A 1 102 ? -13.984 -0.327 17.276 1.00 86.19 102 GLU A O 1
ATOM 812 N N . GLY A 1 103 ? -14.617 -1.615 15.548 1.00 83.81 103 GLY A N 1
ATOM 813 C CA . GLY A 1 103 ? -15.982 -1.842 16.036 1.00 83.81 103 GLY A CA 1
ATOM 814 C C . GLY A 1 103 ? -16.053 -2.555 17.393 1.00 83.81 103 GLY A C 1
ATOM 815 O O . GLY A 1 103 ? -16.863 -2.189 18.238 1.00 83.81 103 GLY A O 1
ATOM 816 N N . SER A 1 104 ? -15.180 -3.536 17.645 1.00 81.75 104 SER A N 1
ATOM 817 C CA . SER A 1 104 ? -15.118 -4.249 18.936 1.00 81.75 104 SER A CA 1
ATOM 818 C C . SER A 1 104 ? -14.524 -3.417 20.081 1.00 81.75 104 SER A C 1
ATOM 820 O O . SER A 1 104 ? -14.706 -3.732 21.258 1.00 81.75 104 SER A O 1
ATOM 822 N N . VAL A 1 105 ? -13.771 -2.375 19.729 1.00 83.62 105 VAL A N 1
ATOM 823 C CA . VAL A 1 105 ? -13.020 -1.514 20.643 1.00 83.62 105 VAL A CA 1
ATOM 824 C C . VAL A 1 105 ? -13.809 -0.249 21.009 1.00 83.62 105 VAL A C 1
ATOM 826 O O . VAL A 1 105 ? -13.560 0.355 22.055 1.00 83.62 105 VAL A O 1
ATOM 829 N N . GLN A 1 106 ? -14.807 0.131 20.204 1.00 75.19 106 GLN A N 1
ATOM 830 C CA . GLN A 1 106 ? -15.714 1.241 20.497 1.00 75.19 106 GLN A CA 1
ATOM 831 C C . GLN A 1 106 ? -16.452 1.020 21.829 1.00 75.19 106 GLN A C 1
ATOM 833 O O . GLN A 1 106 ? -17.293 0.136 21.959 1.00 75.19 106 GLN A O 1
ATOM 838 N N . GLY A 1 107 ? -16.128 1.845 22.829 1.00 72.06 107 GLY A N 1
ATOM 839 C CA . GLY A 1 107 ? -16.720 1.789 24.172 1.00 72.06 107 GLY A CA 1
ATOM 840 C C . GLY A 1 107 ? -15.819 1.186 25.254 1.00 72.06 107 GLY A C 1
ATOM 841 O O . GLY A 1 107 ? -16.188 1.223 26.426 1.00 72.06 107 GLY A O 1
ATOM 842 N N . LYS A 1 108 ? -14.627 0.683 24.904 1.00 82.38 108 LYS A N 1
ATOM 843 C CA . LYS A 1 108 ? -13.614 0.302 25.898 1.00 82.38 108 LYS A CA 1
ATOM 844 C C . LYS A 1 108 ? -12.933 1.549 26.468 1.00 82.38 108 LYS A C 1
ATOM 846 O O . LYS A 1 108 ? -12.482 2.413 25.720 1.00 82.38 108 LYS A O 1
ATOM 851 N N . THR A 1 109 ? -12.838 1.632 27.793 1.00 72.00 109 THR A N 1
ATOM 852 C CA . THR A 1 109 ? -12.132 2.709 28.510 1.00 72.00 109 THR A CA 1
ATOM 853 C C . THR A 1 109 ? -10.620 2.506 28.544 1.00 72.00 109 THR A C 1
ATOM 855 O O . THR A 1 109 ? -9.874 3.483 28.535 1.00 72.00 109 THR A O 1
ATOM 858 N N . GLU A 1 110 ? -10.157 1.257 28.531 1.00 82.19 110 GLU A N 1
ATOM 859 C CA . GLU A 1 110 ? -8.736 0.912 28.513 1.00 82.19 110 GLU A CA 1
ATOM 860 C C . GLU A 1 110 ? -8.391 0.183 27.214 1.00 82.19 110 GLU A C 1
ATOM 862 O O . GLU A 1 110 ? -8.931 -0.881 26.915 1.00 82.19 110 GLU A O 1
ATOM 867 N N . LEU A 1 111 ? -7.498 0.793 26.433 1.00 85.44 111 LEU A N 1
ATOM 868 C CA . LEU A 1 111 ? -7.003 0.254 25.170 1.00 85.44 111 LEU A CA 1
ATOM 869 C C . LEU A 1 111 ? -5.598 -0.303 25.363 1.00 85.44 111 LEU A C 1
ATOM 871 O O . LEU A 1 111 ? -4.711 0.406 25.856 1.00 85.44 111 LEU A O 1
ATOM 875 N N . SER A 1 112 ? -5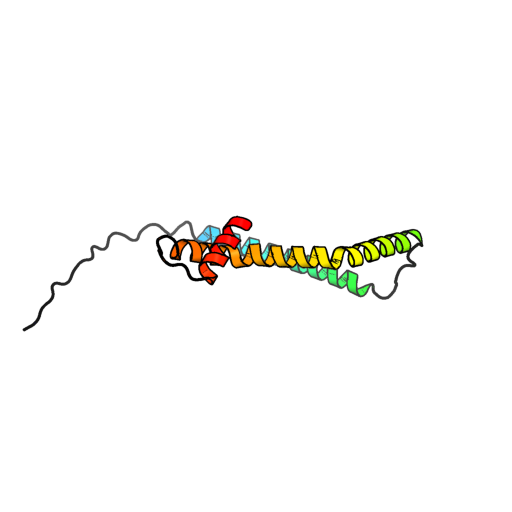.386 -1.534 24.907 1.00 87.81 112 SER A N 1
ATOM 876 C CA . SER A 1 112 ? -4.051 -2.110 24.764 1.00 87.81 112 SER A CA 1
ATOM 877 C C . SER A 1 112 ? -3.210 -1.308 23.765 1.00 87.81 112 SER A C 1
ATOM 879 O O . SER A 1 112 ? -3.727 -0.594 22.903 1.00 87.81 112 SER A O 1
ATOM 881 N N . GLU A 1 113 ? -1.887 -1.431 23.864 1.00 90.88 113 GLU A N 1
ATOM 882 C CA . GLU A 1 113 ? -0.951 -0.786 22.935 1.00 90.88 113 GLU A CA 1
ATOM 883 C C . GLU A 1 113 ? -1.247 -1.161 21.473 1.00 90.88 113 GLU A C 1
ATOM 885 O O . GLU A 1 113 ? -1.259 -0.297 20.596 1.00 90.88 113 GLU A O 1
ATOM 890 N N . ALA A 1 114 ? -1.586 -2.430 21.228 1.00 88.88 114 ALA A N 1
ATOM 891 C CA . ALA A 1 114 ? -1.952 -2.920 19.906 1.00 88.88 114 ALA A CA 1
ATOM 892 C C . ALA A 1 114 ? -3.257 -2.292 19.387 1.00 88.88 114 ALA A C 1
ATOM 894 O O . ALA A 1 114 ? -3.305 -1.861 18.238 1.00 88.88 114 ALA A O 1
ATOM 895 N N . GLU A 1 115 ? -4.301 -2.186 20.218 1.00 90.50 115 GLU A N 1
ATOM 896 C CA . GLU A 1 115 ? -5.565 -1.540 19.826 1.00 90.50 115 GLU A CA 1
ATOM 897 C C . GLU A 1 115 ? -5.360 -0.053 19.501 1.00 90.50 115 GLU A C 1
ATOM 899 O O . GLU A 1 115 ? -5.911 0.438 18.517 1.00 90.50 115 GLU A O 1
ATOM 904 N N . LYS A 1 116 ? -4.519 0.656 20.268 1.00 92.06 116 LYS A N 1
ATOM 905 C CA . LYS A 1 116 ? -4.147 2.047 19.955 1.00 92.06 116 LYS A CA 1
ATOM 906 C C . LYS A 1 116 ? -3.433 2.142 18.607 1.00 92.06 116 LYS A C 1
ATOM 908 O O . LYS A 1 116 ? -3.828 2.949 17.769 1.00 92.06 116 LYS A O 1
ATOM 913 N N . GLY A 1 117 ? -2.447 1.274 18.369 1.00 91.81 117 GLY A N 1
ATOM 914 C CA . GLY A 1 117 ? -1.716 1.224 17.103 1.00 91.81 117 GLY A CA 1
ATOM 915 C C . GLY A 1 117 ? -2.618 0.941 15.898 1.00 91.81 117 GLY A C 1
ATOM 916 O O . GLY A 1 117 ? -2.468 1.573 14.854 1.00 91.81 117 GLY A O 1
ATOM 917 N N . ILE A 1 118 ? -3.600 0.047 16.051 1.00 91.81 118 ILE A N 1
ATOM 918 C CA . ILE A 1 118 ? -4.589 -0.261 15.008 1.00 91.81 118 ILE A CA 1
ATOM 919 C C . ILE A 1 118 ? -5.464 0.959 14.698 1.00 91.81 118 ILE A C 1
ATOM 921 O O . ILE A 1 118 ? -5.665 1.283 13.528 1.00 91.81 118 ILE A O 1
ATOM 925 N N . LEU A 1 119 ? -5.959 1.663 15.721 1.00 91.44 119 LEU A N 1
ATOM 926 C CA . LEU A 1 119 ? -6.778 2.864 15.525 1.00 91.44 119 LEU A CA 1
ATOM 927 C C . LEU A 1 119 ? -5.997 3.988 14.839 1.00 91.44 119 LEU A C 1
ATOM 929 O O . LEU A 1 119 ? -6.531 4.660 13.957 1.00 91.44 119 LEU A O 1
ATOM 933 N N . AS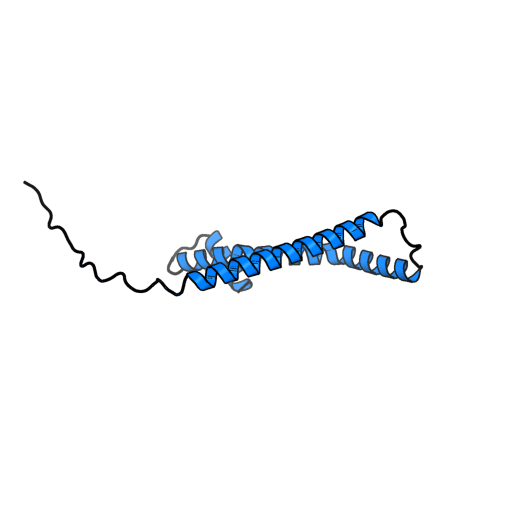P A 1 120 ? -4.738 4.188 15.217 1.00 93.00 120 ASP A N 1
ATOM 934 C CA . ASP A 1 120 ? -3.890 5.202 14.595 1.00 93.00 120 ASP A CA 1
ATOM 935 C C . ASP A 1 120 ? -3.544 4.837 13.147 1.00 93.00 120 ASP A C 1
ATOM 937 O O . ASP A 1 120 ? -3.595 5.697 12.263 1.00 93.00 120 ASP A O 1
ATOM 941 N N . TRP A 1 121 ? -3.298 3.554 12.865 1.00 93.44 121 TRP A N 1
ATOM 942 C CA . TRP A 1 121 ? -3.124 3.079 11.496 1.00 93.44 121 TRP A CA 1
ATOM 943 C C . TRP A 1 121 ? -4.394 3.291 10.664 1.00 93.44 121 TRP A C 1
ATOM 945 O O . TRP A 1 121 ? -4.304 3.811 9.555 1.00 93.44 121 TRP A O 1
ATOM 955 N N . LEU A 1 122 ? -5.582 2.972 11.186 1.00 91.56 122 LEU A N 1
ATOM 956 C CA . LEU A 1 122 ? -6.844 3.205 10.474 1.00 91.56 122 LEU A CA 1
ATOM 957 C C . LEU A 1 122 ? -7.083 4.685 10.190 1.00 91.56 122 LEU A C 1
ATOM 959 O O . LEU A 1 122 ? -7.521 5.022 9.098 1.00 91.56 122 LEU A O 1
ATOM 963 N N . LYS A 1 123 ? -6.764 5.584 11.127 1.00 90.06 123 LYS A N 1
ATOM 964 C CA . LYS A 1 123 ? -6.858 7.035 10.890 1.00 90.06 123 LYS A CA 1
ATOM 965 C C . LYS A 1 123 ? -5.922 7.502 9.778 1.00 90.06 123 LYS A C 1
ATOM 967 O O . LYS A 1 123 ? -6.306 8.356 8.988 1.00 90.06 123 LYS A O 1
ATOM 972 N N . ALA A 1 124 ? -4.710 6.954 9.715 1.00 90.94 124 ALA A N 1
ATOM 973 C CA . ALA A 1 124 ? -3.726 7.312 8.697 1.00 90.94 124 ALA A CA 1
ATOM 974 C C . ALA A 1 124 ? -4.020 6.700 7.312 1.00 90.94 124 ALA A C 1
ATOM 976 O O . ALA A 1 124 ? -3.451 7.152 6.319 1.00 90.94 124 ALA A O 1
ATOM 977 N N . ASN A 1 125 ? -4.874 5.673 7.241 1.00 88.19 125 ASN A N 1
ATOM 978 C CA . ASN A 1 125 ? -5.119 4.871 6.037 1.00 88.19 125 ASN A CA 1
ATOM 979 C C . ASN A 1 125 ? -6.613 4.761 5.654 1.00 88.19 125 ASN A C 1
ATOM 981 O O . ASN A 1 125 ? -6.962 3.875 4.868 1.00 88.19 125 ASN A O 1
ATOM 985 N N . LYS A 1 126 ? -7.481 5.613 6.218 1.00 74.94 126 LYS A N 1
ATOM 986 C CA . LYS A 1 126 ? -8.926 5.653 5.934 1.00 74.94 126 LYS A CA 1
ATOM 987 C C . LYS A 1 126 ? -9.244 6.283 4.580 1.00 74.94 126 LYS A C 1
ATOM 989 O O . LYS A 1 126 ? -8.550 7.250 4.195 1.00 74.94 126 LYS A O 1
#

Foldseek 3Di:
DDDDDDDDDDDDDDDDDPPPPPVVVVVVVVVVVVVVVVVVVVVVVVVVVVVPPPDPDPQPVVNVVVVVVVVVVCVVCVVVVVVVVVVVVCLVPCLVVLVVLVVVCVPDPDDDPVNVVSVVVNVVRD

pLDDT: mean 71.81, std 20.79, range [34.41, 96.94]